Protein AF-A0AAP2Z5I8-F1 (afdb_monomer)

Foldseek 3Di:
DDWDWDQDPVRDIDIADQDPDKDWDWDWDWDADPPPRDIDIDIDIDTDRDDD

Radius of gyration: 17.25 Å; Cα contacts (8 Å, |Δi|>4): 72; chains: 1; bounding box: 36×16×47 Å

Secondary structure (DSSP, 8-state):
--EEEEE-TTS-EEEEEPPSS-EEEEEEEEEE-TTT--EEEEEEEEEESS--

Structure (mmCIF, N/CA/C/O backbone):
data_AF-A0AAP2Z5I8-F1
#
_entry.id   AF-A0AAP2Z5I8-F1
#
loop_
_atom_site.group_PDB
_atom_site.id
_atom_site.type_symbol
_atom_site.label_atom_id
_atom_site.label_alt_id
_atom_site.label_comp_id
_atom_site.label_asym_id
_atom_site.label_entity_id
_atom_site.label_seq_id
_atom_site.pdbx_PDB_ins_code
_atom_site.Cartn_x
_atom_site.Cartn_y
_atom_site.Cartn_z
_atom_site.occupancy
_atom_site.B_iso_or_equiv
_atom_site.auth_seq_id
_atom_site.auth_comp_id
_atom_site.auth_asym_id
_atom_site.auth_atom_id
_atom_site.pdbx_PDB_model_num
ATOM 1 N N . MET A 1 1 ? 9.815 5.910 -23.662 1.00 64.19 1 MET A N 1
ATOM 2 C CA . MET A 1 1 ? 9.640 5.479 -22.262 1.00 64.19 1 MET A CA 1
ATOM 3 C C . MET A 1 1 ? 10.326 6.502 -21.391 1.00 64.19 1 MET A C 1
ATOM 5 O O . MET A 1 1 ? 11.470 6.838 -21.676 1.00 64.19 1 MET A O 1
ATOM 9 N N . GLU A 1 2 ? 9.607 7.048 -20.420 1.00 74.62 2 GLU A N 1
ATOM 10 C CA . GLU A 1 2 ? 10.166 7.978 -19.442 1.00 74.62 2 GLU A CA 1
ATOM 11 C C . GLU A 1 2 ? 10.869 7.169 -18.341 1.00 74.62 2 GLU A C 1
ATOM 13 O O . GLU A 1 2 ? 10.382 6.112 -17.925 1.00 74.62 2 GLU A O 1
ATOM 18 N N . ALA A 1 3 ? 12.061 7.608 -17.944 1.00 80.56 3 ALA A N 1
ATOM 19 C CA . ALA A 1 3 ? 12.915 6.904 -16.994 1.00 80.56 3 ALA A CA 1
ATOM 20 C C . ALA A 1 3 ? 13.594 7.903 -16.056 1.00 80.56 3 ALA A C 1
ATOM 22 O O . ALA A 1 3 ? 13.897 9.027 -16.456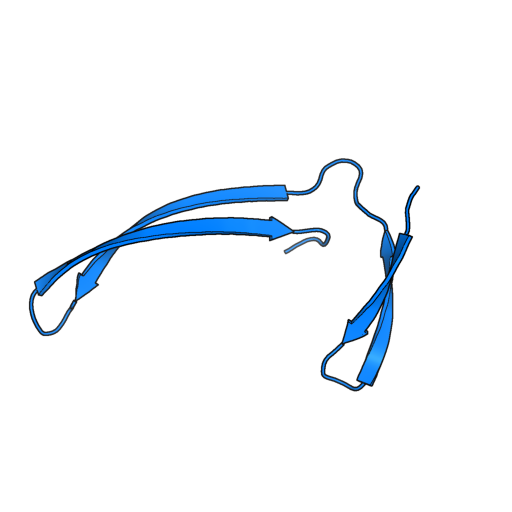 1.00 80.56 3 ALA A O 1
ATOM 23 N N . GLY A 1 4 ? 13.849 7.466 -14.825 1.00 82.00 4 GLY A N 1
ATOM 24 C CA . GLY A 1 4 ? 14.520 8.251 -13.792 1.00 82.00 4 GLY A CA 1
ATOM 25 C C . GLY A 1 4 ? 15.507 7.407 -12.993 1.00 82.00 4 GLY A C 1
ATOM 26 O O . GLY A 1 4 ? 15.477 6.176 -13.046 1.00 82.00 4 GLY A O 1
ATOM 27 N N . THR A 1 5 ? 16.396 8.072 -12.259 1.00 88.00 5 THR A N 1
ATOM 28 C CA . THR A 1 5 ? 17.349 7.422 -11.351 1.00 88.00 5 THR A CA 1
ATOM 29 C C . THR A 1 5 ? 16.841 7.550 -9.922 1.00 88.00 5 THR A C 1
ATOM 31 O O . THR A 1 5 ? 16.477 8.647 -9.503 1.00 88.00 5 THR A O 1
ATOM 34 N N . VAL A 1 6 ? 16.819 6.439 -9.189 1.00 81.69 6 VAL A N 1
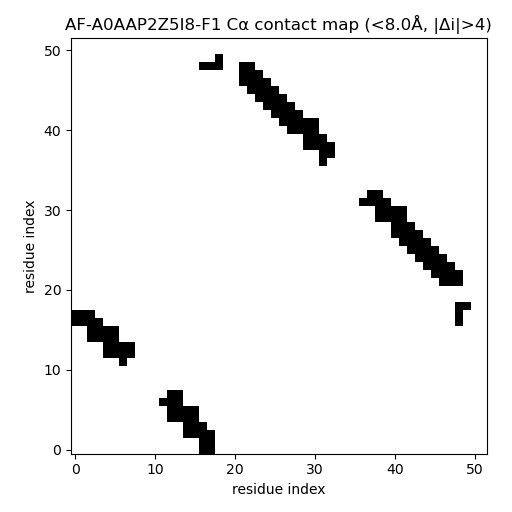ATOM 35 C CA . VAL A 1 6 ? 16.513 6.402 -7.755 1.00 81.69 6 VAL A CA 1
ATOM 36 C C . VAL A 1 6 ? 17.752 5.978 -6.979 1.00 81.69 6 VAL A C 1
ATOM 38 O O . VAL A 1 6 ? 18.465 5.064 -7.401 1.00 81.69 6 VAL A O 1
ATOM 41 N N . ASP A 1 7 ? 17.990 6.637 -5.851 1.00 88.50 7 ASP A N 1
ATOM 42 C CA . ASP A 1 7 ? 19.010 6.239 -4.888 1.00 88.50 7 ASP A CA 1
ATOM 43 C C . ASP A 1 7 ? 18.373 5.329 -3.837 1.00 88.50 7 ASP A C 1
ATOM 45 O O . ASP A 1 7 ? 17.335 5.645 -3.255 1.00 88.50 7 ASP A O 1
ATOM 49 N N . LEU A 1 8 ? 18.981 4.166 -3.636 1.00 83.12 8 LEU A N 1
ATOM 50 C CA . LEU A 1 8 ? 18.553 3.164 -2.672 1.00 83.12 8 LEU A CA 1
ATOM 51 C C . LEU A 1 8 ? 19.247 3.413 -1.330 1.00 83.12 8 LEU A C 1
ATOM 53 O O . LEU A 1 8 ? 20.365 3.925 -1.273 1.00 83.12 8 LEU A O 1
ATOM 57 N N . GLU A 1 9 ? 18.619 2.984 -0.235 1.00 87.94 9 GLU A N 1
ATOM 58 C CA . GLU A 1 9 ? 19.141 3.201 1.125 1.00 87.94 9 GLU A CA 1
ATOM 59 C C . GLU A 1 9 ? 20.544 2.606 1.356 1.00 87.94 9 GLU A C 1
ATOM 61 O O . GLU A 1 9 ? 21.279 3.056 2.231 1.00 87.94 9 GLU A O 1
ATOM 66 N N . ASN A 1 10 ? 20.955 1.623 0.547 1.00 87.69 10 ASN A N 1
ATOM 67 C CA . ASN A 1 10 ? 22.290 1.019 0.595 1.00 87.69 10 ASN A CA 1
ATOM 68 C C . ASN A 1 10 ? 23.375 1.817 -0.162 1.00 87.69 10 ASN A C 1
ATOM 70 O O . ASN A 1 10 ? 24.499 1.332 -0.296 1.00 87.69 10 ASN A O 1
ATOM 74 N N . GLY A 1 11 ? 23.051 3.006 -0.679 1.00 87.62 11 GLY A N 1
ATOM 75 C CA . GLY A 1 11 ? 23.965 3.858 -1.443 1.00 87.62 11 GLY A CA 1
ATOM 76 C C . GLY A 1 11 ? 24.164 3.433 -2.901 1.00 87.62 11 GLY A C 1
ATOM 77 O O . GLY A 1 11 ? 25.022 3.994 -3.582 1.00 87.62 11 GLY A O 1
ATOM 78 N N . ALA A 1 12 ? 23.406 2.449 -3.390 1.00 87.44 12 ALA A N 1
ATOM 79 C CA . ALA A 1 12 ? 23.360 2.119 -4.809 1.00 87.44 12 ALA A CA 1
ATOM 80 C C . ALA A 1 12 ? 22.350 3.014 -5.539 1.00 87.44 12 ALA A C 1
ATOM 82 O O . ALA A 1 12 ? 21.315 3.370 -4.983 1.00 87.44 12 ALA A O 1
ATOM 83 N N . SER A 1 13 ? 22.610 3.306 -6.811 1.00 85.50 13 SER A N 1
ATOM 84 C CA . SER A 1 13 ? 21.655 3.998 -7.683 1.00 85.50 13 SER A CA 1
ATOM 85 C C . SER A 1 13 ? 21.127 3.037 -8.745 1.00 85.50 13 SER A C 1
ATOM 87 O O . SER A 1 13 ? 21.879 2.226 -9.293 1.00 85.50 13 SER A O 1
ATOM 89 N N . GLN A 1 14 ? 19.840 3.145 -9.071 1.00 85.62 14 GLN A N 1
ATOM 90 C CA . GLN A 1 14 ? 19.197 2.341 -10.108 1.00 85.62 14 GLN A CA 1
ATOM 91 C C . GLN A 1 14 ? 18.398 3.229 -11.063 1.00 85.62 14 GLN A C 1
ATOM 93 O O . GLN A 1 14 ? 17.632 4.089 -10.637 1.00 85.62 14 GLN A O 1
ATOM 98 N N . THR A 1 15 ? 18.526 2.987 -12.369 1.00 86.62 15 THR A N 1
ATOM 99 C CA . THR A 1 15 ? 17.605 3.556 -13.360 1.00 86.62 15 THR A CA 1
ATOM 100 C C . THR A 1 15 ? 16.343 2.704 -13.432 1.00 86.62 15 THR A C 1
ATOM 102 O O . THR A 1 15 ? 16.412 1.500 -13.680 1.00 86.62 15 THR A O 1
ATOM 105 N N . VAL A 1 16 ? 15.188 3.335 -13.239 1.00 81.88 16 VAL A N 1
ATOM 106 C CA . VAL A 1 16 ? 13.870 2.700 -13.309 1.00 81.88 16 VAL A CA 1
ATOM 107 C C . VAL A 1 16 ? 13.047 3.376 -14.394 1.00 81.88 16 VAL A C 1
ATOM 109 O O . VAL A 1 16 ? 13.007 4.601 -14.510 1.00 81.88 16 VAL A O 1
ATOM 112 N N . THR A 1 17 ? 12.395 2.561 -15.212 1.00 82.06 17 THR A N 1
ATOM 113 C CA . THR A 1 17 ? 11.411 3.025 -16.187 1.00 82.06 17 THR A CA 1
ATOM 114 C C . THR A 1 17 ? 10.051 3.123 -15.523 1.00 82.06 17 THR A C 1
ATOM 116 O O . THR A 1 17 ? 9.681 2.229 -14.761 1.00 82.06 17 THR A O 1
ATOM 119 N N . ILE A 1 18 ? 9.272 4.142 -15.878 1.00 76.38 18 ILE A N 1
ATOM 120 C CA . ILE A 1 18 ? 7.849 4.157 -15.537 1.00 76.38 18 ILE A CA 1
ATOM 121 C C . ILE A 1 18 ? 7.187 2.997 -16.300 1.00 76.38 18 ILE A C 1
ATOM 123 O O . ILE A 1 18 ? 7.306 2.949 -17.530 1.00 76.38 18 ILE A O 1
ATOM 127 N N . PRO A 1 19 ? 6.543 2.030 -15.619 1.00 75.69 19 PRO A N 1
ATOM 128 C CA . PRO A 1 19 ? 5.883 0.932 -16.310 1.00 75.69 19 PRO A CA 1
ATOM 129 C C . PRO A 1 19 ? 4.681 1.452 -17.097 1.00 75.69 19 PRO A C 1
ATOM 131 O O . PRO A 1 19 ? 3.989 2.368 -16.662 1.00 75.69 19 PRO A O 1
ATOM 134 N N . GLU A 1 20 ? 4.387 0.819 -18.233 1.00 77.88 20 GLU A N 1
ATOM 135 C CA . GLU A 1 20 ? 3.192 1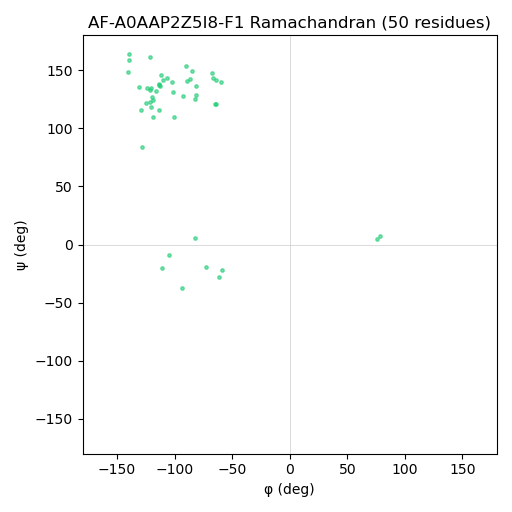.145 -19.028 1.00 77.88 20 GLU A CA 1
ATOM 136 C C . GLU A 1 20 ? 1.892 0.895 -18.248 1.00 77.88 20 GLU A C 1
ATOM 138 O O . GLU A 1 20 ? 0.891 1.565 -18.479 1.00 77.88 20 GLU A O 1
ATOM 143 N N . ASN A 1 21 ? 1.925 -0.049 -17.303 1.00 77.31 21 ASN A N 1
ATOM 144 C CA . ASN A 1 21 ? 0.820 -0.379 -16.412 1.00 77.31 21 ASN A CA 1
ATOM 145 C C . ASN A 1 21 ? 1.328 -0.360 -14.959 1.00 77.31 21 ASN A C 1
ATOM 147 O O . ASN A 1 21 ? 1.737 -1.409 -14.451 1.00 77.31 21 ASN A O 1
ATOM 151 N N . PRO A 1 22 ? 1.381 0.810 -14.297 1.00 77.56 22 PRO A N 1
ATOM 152 C CA . PRO A 1 22 ? 1.672 0.867 -12.869 1.00 77.56 22 PRO A CA 1
ATOM 153 C C . PRO A 1 22 ? 0.553 0.169 -12.093 1.00 77.56 22 PRO A C 1
ATOM 155 O O . PRO A 1 22 ? -0.622 0.289 -12.447 1.00 77.56 22 PRO A O 1
ATOM 158 N N . LEU A 1 23 ? 0.910 -0.556 -11.032 1.00 84.25 23 LEU A N 1
ATOM 159 C CA . LEU A 1 23 ? -0.102 -1.082 -10.123 1.00 84.25 23 LEU A CA 1
ATOM 160 C C . LEU A 1 23 ? -0.501 0.027 -9.159 1.00 84.25 23 LEU A C 1
ATOM 162 O O . LEU A 1 23 ? 0.362 0.652 -8.541 1.00 84.25 23 LEU A O 1
ATOM 166 N N . PHE A 1 24 ? -1.806 0.2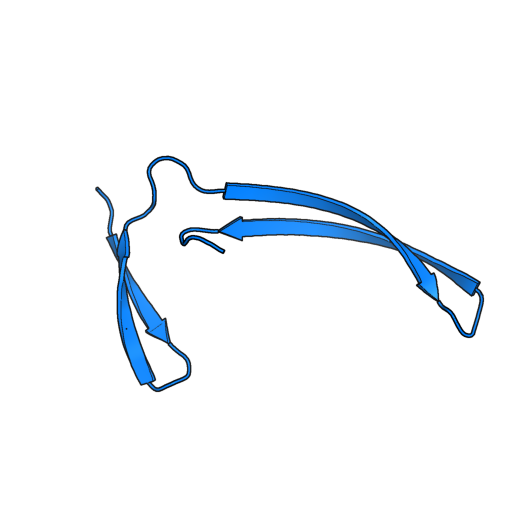41 -9.052 1.00 87.50 24 PHE A N 1
ATOM 167 C CA . PHE A 1 24 ? -2.419 1.101 -8.058 1.00 87.50 24 PHE A CA 1
ATOM 168 C C . PHE A 1 24 ? -3.380 0.256 -7.227 1.00 87.50 24 PHE A C 1
ATOM 170 O O . PHE A 1 24 ? -4.322 -0.323 -7.772 1.00 87.50 24 PHE A O 1
ATOM 177 N N . GLU A 1 25 ? -3.111 0.163 -5.931 1.00 90.56 25 GLU A N 1
ATOM 178 C CA . GLU A 1 25 ? -3.925 -0.562 -4.957 1.00 90.56 25 GLU A CA 1
ATOM 179 C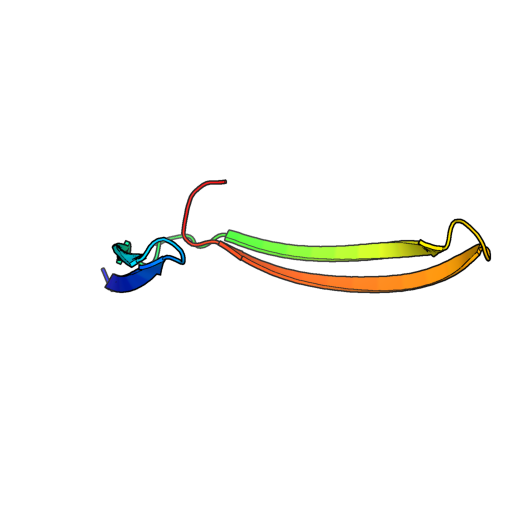 C . GLU A 1 25 ? -4.558 0.461 -4.000 1.00 90.56 25 GLU A C 1
ATOM 181 O O . GLU A 1 25 ? -3.914 1.426 -3.584 1.00 90.56 25 GLU A O 1
ATOM 186 N N . VAL A 1 26 ? -5.847 0.276 -3.705 1.00 94.50 26 VAL A N 1
ATOM 187 C CA . VAL A 1 26 ? -6.583 1.057 -2.703 1.00 94.50 26 VAL A CA 1
ATOM 188 C C . VAL A 1 26 ? -7.186 0.071 -1.725 1.00 94.50 26 VAL A C 1
ATOM 190 O O . VAL A 1 26 ? -7.971 -0.790 -2.132 1.00 94.50 26 VAL A O 1
ATOM 193 N N . GLU A 1 27 ? -6.843 0.214 -0.452 1.00 96.12 27 GLU A N 1
ATOM 194 C CA . GLU A 1 27 ? -7.286 -0.695 0.601 1.00 96.12 27 GLU A CA 1
ATOM 195 C C . GLU A 1 27 ? -7.989 0.092 1.708 1.00 96.12 27 GLU A C 1
ATOM 197 O O . GLU A 1 27 ? -7.537 1.157 2.116 1.00 96.12 27 GLU A O 1
ATOM 202 N N . LEU A 1 28 ? -9.140 -0.412 2.161 1.00 97.44 28 LEU A N 1
ATOM 203 C CA . LEU A 1 28 ? -9.849 0.112 3.327 1.00 97.44 28 LEU A CA 1
ATOM 204 C C . LEU A 1 28 ? -9.930 -1.002 4.363 1.00 97.44 28 LEU A C 1
ATOM 206 O O . LEU A 1 28 ? -10.683 -1.964 4.187 1.00 97.44 28 LEU A O 1
ATOM 210 N N . GLU A 1 29 ? -9.188 -0.852 5.450 1.00 97.25 29 GLU A N 1
ATOM 211 C CA . GLU A 1 29 ? -9.146 -1.820 6.533 1.00 97.25 29 GLU A CA 1
ATOM 212 C C . GLU A 1 29 ? -9.892 -1.300 7.764 1.00 97.25 29 GLU A C 1
ATOM 214 O O . GLU A 1 29 ? -9.867 -0.114 8.096 1.00 97.25 29 GLU A O 1
ATOM 219 N N . ARG A 1 30 ? -10.581 -2.207 8.464 1.00 97.94 30 ARG A N 1
ATOM 220 C CA . ARG A 1 30 ? -11.092 -1.941 9.809 1.00 97.94 30 ARG A CA 1
ATOM 221 C C . ARG A 1 30 ? -10.154 -2.579 10.819 1.00 97.94 30 ARG A C 1
ATOM 223 O O . ARG A 1 30 ? -10.177 -3.795 11.001 1.00 97.94 30 ARG A O 1
ATOM 230 N N . LEU A 1 31 ? -9.428 -1.741 11.539 1.00 97.94 31 LEU A N 1
ATOM 231 C CA . LEU A 1 31 ? -8.543 -2.165 12.608 1.00 97.94 31 LEU A CA 1
ATOM 232 C C . LEU A 1 31 ? -9.296 -2.216 13.933 1.00 97.94 31 LEU A C 1
ATOM 234 O O . LEU A 1 31 ? -10.135 -1.361 14.225 1.00 97.94 31 LEU A O 1
ATOM 238 N N . THR A 1 32 ? -8.996 -3.239 14.730 1.00 98.00 32 THR A N 1
ATOM 239 C CA . THR A 1 32 ? -9.465 -3.360 16.113 1.00 98.00 32 THR A CA 1
ATOM 240 C C . THR A 1 32 ? -8.253 -3.443 17.017 1.00 98.00 32 THR A C 1
ATOM 242 O O . THR A 1 32 ? -7.414 -4.327 16.851 1.00 98.00 32 THR A O 1
ATOM 245 N N . ASP A 1 33 ? -8.166 -2.520 17.964 1.00 97.50 33 ASP A N 1
ATOM 246 C 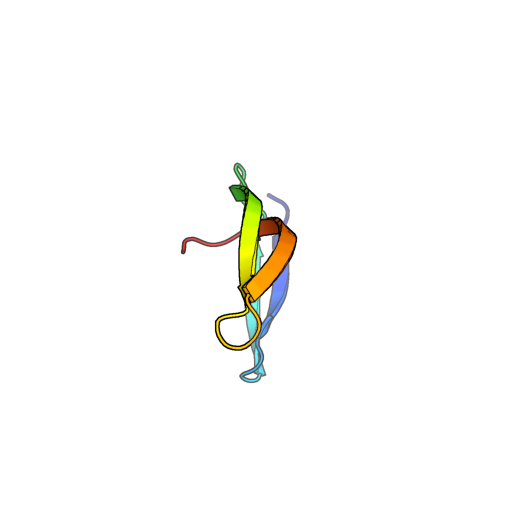CA . ASP A 1 33 ? -7.156 -2.559 19.004 1.00 97.50 33 ASP A CA 1
ATOM 247 C C . ASP A 1 33 ? -7.379 -3.800 19.880 1.00 97.50 33 ASP A C 1
ATOM 249 O O . ASP A 1 33 ? -8.456 -4.000 20.444 1.00 97.50 33 ASP A O 1
ATOM 253 N N . SER A 1 34 ? -6.378 -4.677 19.956 1.00 96.38 34 SER A N 1
ATOM 254 C CA . SER A 1 34 ? -6.514 -5.972 20.628 1.00 96.38 34 SER A CA 1
ATOM 255 C C . SER A 1 34 ? -6.576 -5.876 22.154 1.00 96.38 34 SER A C 1
ATOM 257 O O . SER A 1 34 ? -7.000 -6.833 22.797 1.00 96.38 34 SER A O 1
ATOM 259 N N . GLU A 1 35 ? -6.129 -4.764 22.737 1.00 97.38 35 GLU A N 1
ATOM 260 C CA . GLU A 1 35 ? -6.087 -4.555 24.186 1.00 97.38 35 GLU A CA 1
ATOM 261 C C . GLU A 1 35 ? -7.351 -3.843 24.689 1.00 97.38 35 GLU A C 1
ATOM 263 O O . GLU A 1 35 ? -7.885 -4.176 25.747 1.00 97.38 35 GLU A O 1
ATOM 268 N N . THR A 1 36 ? -7.863 -2.895 23.907 1.00 97.69 36 THR A N 1
ATOM 269 C CA . THR A 1 36 ? -8.956 -1.990 24.293 1.00 97.69 36 THR A CA 1
ATOM 270 C C . THR A 1 36 ? -10.262 -2.249 23.540 1.00 97.69 36 THR A C 1
ATOM 272 O O . THR A 1 36 ? -11.330 -1.854 24.007 1.00 97.69 36 THR A O 1
ATOM 275 N N . GLY A 1 37 ? -10.204 -2.915 22.383 1.00 97.75 37 GLY A N 1
ATOM 276 C CA . GLY A 1 37 ? -11.346 -3.127 21.493 1.00 97.75 37 GLY A CA 1
ATOM 277 C C . GLY A 1 37 ? -11.751 -1.896 20.676 1.00 97.75 37 GLY A C 1
ATOM 278 O O . GLY A 1 37 ? -12.764 -1.949 19.973 1.00 97.75 37 GLY A O 1
ATOM 279 N N . GLU A 1 38 ? -10.996 -0.796 20.756 1.00 98.31 38 GLU A N 1
ATOM 280 C CA . GLU A 1 38 ? -11.239 0.405 19.957 1.00 98.31 38 GLU A CA 1
ATOM 281 C C . GLU A 1 38 ? -11.162 0.089 18.457 1.00 98.31 38 GLU A C 1
ATOM 283 O O . GLU A 1 38 ? -10.310 -0.678 18.007 1.00 98.31 38 GLU A O 1
ATOM 288 N N . GLN A 1 39 ? -12.065 0.677 17.669 1.00 98.25 39 GLN A N 1
ATOM 289 C CA . GLN A 1 39 ? -12.123 0.468 16.225 1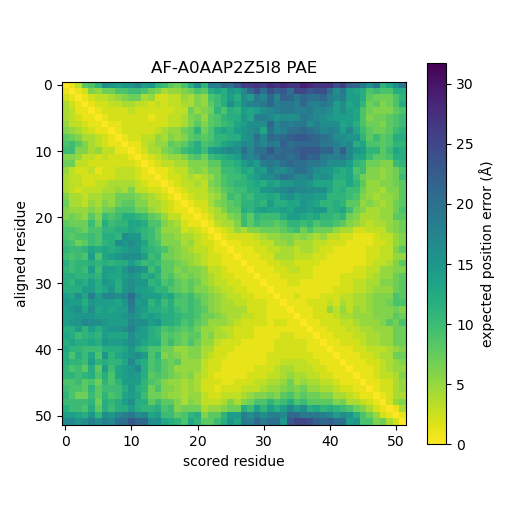.00 98.25 39 GLN A CA 1
ATOM 290 C C . GLN A 1 39 ? -11.774 1.743 15.476 1.00 98.25 39 GLN A C 1
ATOM 292 O O . GLN A 1 39 ? -12.287 2.819 15.784 1.00 98.25 39 GLN A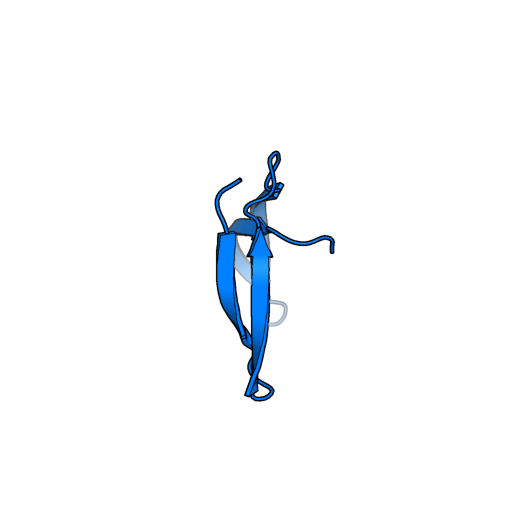 O 1
ATOM 297 N N . ARG A 1 40 ? -10.971 1.596 14.424 1.00 97.88 40 ARG A N 1
ATOM 298 C CA . ARG A 1 40 ? -10.697 2.659 13.455 1.00 97.88 40 ARG A CA 1
ATOM 299 C C . ARG A 1 40 ? -10.672 2.101 12.041 1.00 97.88 40 ARG A C 1
ATOM 301 O O . ARG A 1 40 ? -10.489 0.901 11.842 1.00 97.88 40 ARG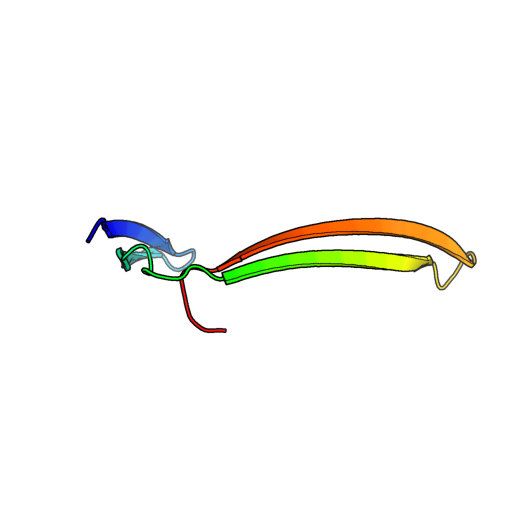 A O 1
ATOM 308 N N . TYR A 1 41 ? -10.866 2.984 11.073 1.00 97.75 41 TYR A N 1
ATOM 309 C CA . TYR A 1 41 ? -10.684 2.662 9.666 1.00 97.75 41 TYR A CA 1
ATOM 310 C C . TYR A 1 41 ? -9.358 3.229 9.180 1.00 97.75 41 TYR A C 1
ATOM 312 O O . TYR A 1 41 ? -9.007 4.355 9.534 1.00 97.75 41 TYR A O 1
ATOM 320 N N . GLU A 1 42 ? -8.662 2.456 8.361 1.00 97.69 42 GLU A N 1
ATOM 321 C CA . GLU A 1 42 ? -7.436 2.852 7.684 1.00 97.69 42 GLU A CA 1
ATOM 322 C C . GLU A 1 42 ? -7.658 2.775 6.176 1.00 97.69 42 GLU A C 1
ATOM 324 O O . GLU A 1 42 ? -8.156 1.771 5.674 1.00 97.69 42 GLU A O 1
ATOM 329 N N . LEU A 1 43 ? -7.371 3.874 5.476 1.00 97.00 43 LEU A N 1
ATOM 330 C CA . LEU A 1 43 ? -7.483 3.976 4.025 1.00 97.00 43 LEU A CA 1
ATOM 331 C C . LEU A 1 43 ? -6.084 4.158 3.445 1.00 97.00 43 LEU A C 1
ATOM 333 O O . LEU A 1 43 ? -5.448 5.186 3.687 1.00 97.00 43 LEU A O 1
ATOM 337 N N . GLU A 1 44 ? -5.647 3.186 2.657 1.00 95.31 44 GLU A N 1
ATOM 338 C CA . GLU A 1 44 ? -4.322 3.145 2.054 1.00 95.31 44 GLU A CA 1
ATOM 339 C C . GLU A 1 44 ? -4.383 3.324 0.537 1.00 95.31 44 GLU A C 1
ATOM 341 O O . GLU A 1 44 ? -5.313 2.878 -0.142 1.00 95.31 44 GLU A O 1
ATOM 346 N N . TYR A 1 45 ? -3.353 3.986 0.010 1.00 93.06 45 TYR A N 1
ATOM 347 C CA . TYR A 1 45 ? -3.131 4.206 -1.413 1.00 93.06 45 TYR A CA 1
ATOM 348 C C . TYR A 1 45 ? -1.706 3.776 -1.747 1.00 93.06 45 TYR A C 1
ATOM 350 O O . TYR A 1 45 ? -0.752 4.406 -1.286 1.00 93.06 45 TYR A O 1
ATOM 358 N N . GLU A 1 46 ? -1.550 2.750 -2.577 1.00 88.44 46 GLU A N 1
ATOM 359 C CA . GLU A 1 46 ? -0.236 2.237 -2.952 1.00 88.44 46 GLU A CA 1
ATOM 360 C C . GLU A 1 46 ? -0.023 2.298 -4.464 1.00 88.44 46 GLU A C 1
ATOM 362 O O . GLU A 1 46 ? -0.871 1.879 -5.251 1.00 88.44 46 GLU A O 1
ATOM 367 N N . ILE A 1 47 ? 1.142 2.808 -4.875 1.00 84.94 47 ILE A N 1
ATOM 368 C CA . ILE A 1 47 ? 1.597 2.803 -6.267 1.00 84.94 47 ILE A CA 1
ATOM 369 C C . ILE A 1 47 ? 2.895 2.002 -6.343 1.00 84.94 47 ILE A C 1
ATOM 371 O O . ILE A 1 47 ? 3.875 2.346 -5.683 1.00 84.94 47 ILE A O 1
ATOM 375 N N . ARG A 1 48 ? 2.930 0.971 -7.194 1.00 82.06 48 ARG A N 1
ATOM 376 C CA . ARG A 1 48 ? 4.135 0.165 -7.443 1.00 82.06 48 ARG A CA 1
ATOM 377 C C . ARG A 1 48 ? 4.603 0.305 -8.888 1.00 82.06 48 ARG A C 1
ATOM 379 O O . ARG A 1 48 ? 3.825 0.150 -9.833 1.00 82.06 48 ARG A O 1
ATOM 386 N N . TRP A 1 49 ? 5.905 0.544 -9.055 1.00 78.25 49 TRP A N 1
ATOM 387 C CA . TRP A 1 49 ? 6.571 0.600 -10.364 1.00 78.25 49 TRP A CA 1
ATOM 388 C C . TRP A 1 49 ? 7.415 -0.642 -10.681 1.00 78.25 49 TRP A C 1
ATOM 390 O O . TRP A 1 49 ? 7.859 -0.822 -11.814 1.00 78.25 49 TRP A O 1
ATOM 400 N N . THR A 1 50 ? 7.611 -1.519 -9.696 1.00 72.50 50 THR A N 1
ATOM 401 C CA . THR A 1 50 ? 8.340 -2.789 -9.797 1.00 72.50 50 THR A CA 1
ATOM 402 C C . THR A 1 50 ? 7.430 -3.962 -9.416 1.00 72.50 50 THR A C 1
ATOM 404 O O . THR A 1 50 ? 6.380 -3.775 -8.800 1.00 72.50 50 THR A O 1
ATOM 407 N N . LYS A 1 51 ? 7.800 -5.190 -9.812 1.00 63.19 51 LYS A N 1
ATOM 408 C CA . LYS A 1 51 ? 7.092 -6.400 -9.358 1.00 63.19 51 LYS A CA 1
ATOM 409 C C . LYS A 1 51 ? 7.299 -6.600 -7.850 1.00 63.19 51 LYS A C 1
ATOM 411 O O . LYS A 1 51 ? 8.389 -6.314 -7.357 1.00 63.19 51 LYS A O 1
ATOM 416 N N . LYS A 1 52 ? 6.248 -7.081 -7.177 1.00 58.75 52 LYS A N 1
ATOM 417 C CA . LYS A 1 52 ? 6.259 -7.512 -5.770 1.00 58.75 52 LYS A CA 1
ATOM 418 C C . LYS A 1 52 ? 7.117 -8.763 -5.586 1.00 58.75 52 LYS A C 1
ATOM 420 O O . LYS A 1 52 ? 7.170 -9.571 -6.545 1.00 58.75 52 LYS A O 1
#

Mean predicted aligned error: 7.93 Å

Sequence (52 aa):
MEAGTVDLENGASQTVTIPENPLFEVELERLTDSETGEQRYELEYEIRWTKK

pLDDT: mean 87.14, std 9.91, range [58.75, 98.31]

Solvent-accessible surface area (backbone atoms only — not comparable to full-atom values): 3523 Å² total; per-residue (Å²): 133,64,69,49,77,46,79,44,97,87,76,49,75,46,81,46,57,66,48,97,75,59,49,74,50,78,47,78,46,79,48,63,42,90,88,79,65,51,74,49,78,47,80,48,80,46,78,40,69,67,87,132

Nearest PDB structures (foldseek):
  8dol-assembly1_F  TM=4.861E-01  e=3.330E+00  Helicobacter pylori 26695
  6o7i-assembly1_E  TM=4.911E-01  e=5.425E+00  Thermococcus onnurineus NA1

Organism: NCBI:txid2979988

InterPro domains:
  IPR027598 Amphi-Trp domain [PF20068] (3-51)